Protein AF-A0A8B6FQB5-F1 (afdb_monomer_lite)

Structure (mmCIF, N/CA/C/O backbone):
data_AF-A0A8B6FQB5-F1
#
_entry.id   AF-A0A8B6FQB5-F1
#
loop_
_atom_site.group_PDB
_atom_site.id
_atom_site.type_symbol
_atom_site.label_atom_id
_atom_site.label_alt_id
_atom_site.label_comp_id
_atom_site.label_asym_id
_atom_site.label_entity_id
_atom_site.label_seq_id
_atom_site.pdbx_PDB_ins_code
_atom_site.Cartn_x
_atom_site.Cartn_y
_atom_site.Cartn_z
_atom_site.occupancy
_atom_site.B_iso_or_equiv
_atom_site.auth_seq_id
_atom_site.auth_comp_id
_atom_site.auth_asym_id
_atom_site.auth_atom_id
_atom_site.pdbx_PDB_model_num
ATOM 1 N N . MET A 1 1 ? -20.328 20.786 22.579 1.00 36.06 1 MET A N 1
ATOM 2 C CA . MET A 1 1 ? -20.823 20.372 21.251 1.00 36.06 1 MET A CA 1
ATOM 3 C C . MET A 1 1 ? -19.828 20.887 20.229 1.00 36.06 1 MET A C 1
ATOM 5 O O . MET A 1 1 ? -19.910 22.037 19.827 1.00 36.06 1 MET A O 1
ATOM 9 N N . THR A 1 2 ? -18.795 20.103 19.942 1.00 35.06 2 THR A N 1
ATOM 10 C CA . THR A 1 2 ? -17.797 20.425 18.918 1.00 35.06 2 THR A CA 1
ATOM 11 C C . THR A 1 2 ? -18.396 20.091 17.561 1.00 35.06 2 THR A C 1
ATOM 13 O O . THR A 1 2 ? -18.818 18.961 17.334 1.00 35.06 2 THR A O 1
ATOM 16 N N . THR A 1 3 ? -18.492 21.099 16.703 1.00 38.25 3 THR A N 1
ATOM 17 C CA . THR A 1 3 ? -18.942 21.011 15.314 1.00 38.25 3 THR A CA 1
ATOM 18 C C . THR A 1 3 ? -18.161 19.928 14.575 1.00 38.25 3 THR A C 1
ATOM 20 O O . THR A 1 3 ? -16.944 20.035 14.426 1.00 38.25 3 THR A O 1
ATOM 23 N N . SER A 1 4 ? -18.859 18.879 14.138 1.00 45.41 4 SER A N 1
ATOM 24 C CA . SER A 1 4 ? -18.351 17.916 13.171 1.00 45.41 4 SER A CA 1
ATOM 25 C C . SER A 1 4 ? -18.109 18.663 11.864 1.00 45.41 4 SER A C 1
ATOM 27 O O . SER A 1 4 ? -19.044 19.042 11.165 1.00 45.41 4 SER A O 1
ATOM 29 N N . HIS A 1 5 ? -16.847 18.935 11.542 1.00 52.06 5 HIS A N 1
ATOM 30 C CA . HIS A 1 5 ? -16.495 19.078 10.140 1.00 52.06 5 HIS A CA 1
ATOM 31 C C . HIS A 1 5 ? -16.742 17.702 9.531 1.00 52.06 5 HIS A C 1
ATOM 33 O O . HIS A 1 5 ? -16.068 16.746 9.913 1.00 52.06 5 HIS A O 1
ATOM 39 N N . ASP A 1 6 ? -17.759 17.586 8.681 1.00 55.22 6 ASP A N 1
ATOM 40 C CA . ASP A 1 6 ? -18.063 16.352 7.968 1.00 55.22 6 ASP A CA 1
ATOM 41 C C . ASP A 1 6 ? -16.890 16.050 7.028 1.00 55.22 6 ASP A C 1
ATOM 43 O O . ASP A 1 6 ? -16.820 16.528 5.895 1.00 55.22 6 ASP A O 1
ATOM 47 N N . ILE A 1 7 ? -15.903 15.311 7.536 1.00 62.53 7 ILE A N 1
ATOM 48 C CA . ILE A 1 7 ? -14.828 14.754 6.724 1.00 62.53 7 ILE A CA 1
ATOM 49 C C . ILE A 1 7 ? -15.507 13.720 5.833 1.00 62.53 7 ILE A C 1
ATOM 51 O O . ILE A 1 7 ? -15.920 12.663 6.308 1.00 62.53 7 ILE A O 1
ATOM 55 N N . LEU A 1 8 ? -15.673 14.047 4.552 1.00 75.69 8 LEU A N 1
ATOM 56 C CA . LEU A 1 8 ? -16.224 13.111 3.582 1.00 75.69 8 LEU A CA 1
ATOM 57 C C . LEU A 1 8 ? -15.236 11.948 3.400 1.00 75.69 8 LEU A C 1
ATOM 59 O O . LEU A 1 8 ? -14.088 12.197 3.022 1.00 75.69 8 LEU A O 1
ATOM 63 N N . PRO A 1 9 ? -15.654 10.693 3.648 1.00 86.69 9 PRO A N 1
ATOM 64 C CA . PRO A 1 9 ? -14.799 9.536 3.425 1.00 86.69 9 PRO A CA 1
ATOM 65 C C . PRO A 1 9 ? -14.414 9.398 1.949 1.00 86.69 9 PRO A C 1
ATOM 67 O O . PRO A 1 9 ? -15.205 9.718 1.051 1.00 86.69 9 PRO A O 1
ATOM 70 N N . PHE A 1 10 ? -13.227 8.852 1.689 1.00 88.62 10 PHE A N 1
ATOM 71 C CA . PHE A 1 10 ? -12.796 8.493 0.342 1.00 88.62 10 PHE A CA 1
ATOM 72 C C . PHE A 1 10 ? -13.749 7.457 -0.265 1.00 88.62 10 PHE A C 1
ATOM 74 O O . PHE A 1 10 ? -14.138 6.486 0.392 1.00 88.62 10 PHE A O 1
ATOM 81 N N . GLN A 1 11 ? -14.136 7.665 -1.524 1.00 89.12 11 GLN A N 1
ATOM 82 C CA . GLN A 1 11 ? -15.009 6.740 -2.242 1.00 89.12 11 GLN A CA 1
ATOM 83 C C . GLN A 1 11 ? -14.201 5.541 -2.738 1.00 89.12 11 GLN A C 1
ATOM 85 O O . GLN A 1 11 ? -13.343 5.691 -3.596 1.00 89.12 11 GLN A O 1
ATOM 90 N N . SER A 1 12 ? -14.474 4.358 -2.199 1.00 88.38 12 SER A N 1
ATOM 91 C CA . SER A 1 12 ? -13.770 3.119 -2.537 1.00 88.38 12 SER A CA 1
ATOM 92 C C . SER A 1 12 ? -14.396 2.440 -3.766 1.00 88.38 12 SER A C 1
ATOM 94 O O . SER A 1 12 ? -15.626 2.428 -3.868 1.00 88.38 12 SER A O 1
ATOM 96 N N . PRO A 1 13 ? -13.589 1.837 -4.661 1.00 89.00 13 PRO A N 1
ATOM 97 C CA . PRO A 1 13 ? -12.129 1.912 -4.683 1.00 89.00 13 PRO A CA 1
ATOM 98 C C . PRO A 1 13 ? -11.639 3.283 -5.176 1.00 89.00 13 PRO A C 1
ATOM 100 O O . PRO A 1 13 ? -12.149 3.813 -6.162 1.00 89.00 13 PRO A O 1
ATOM 103 N N . CYS A 1 14 ? -10.607 3.832 -4.536 1.00 86.94 14 CYS A N 1
ATOM 104 C CA . CYS A 1 14 ? -9.945 5.062 -4.976 1.00 86.94 14 CYS A CA 1
ATOM 105 C C . CYS A 1 14 ? -8.443 4.872 -5.134 1.00 86.94 14 CYS A C 1
ATOM 107 O O . CYS A 1 14 ? -7.812 4.107 -4.409 1.00 86.94 14 CYS A O 1
ATOM 109 N N . THR A 1 15 ? -7.856 5.672 -6.013 1.00 85.25 15 THR A N 1
ATOM 110 C CA . THR A 1 15 ? -6.408 5.727 -6.184 1.00 85.25 15 THR A CA 1
ATOM 111 C C . THR A 1 15 ? -5.919 7.128 -5.875 1.00 85.25 15 THR A C 1
ATOM 113 O O . THR A 1 15 ? -6.481 8.099 -6.383 1.00 85.25 15 THR A O 1
ATOM 116 N N . PHE A 1 16 ? -4.869 7.252 -5.067 1.00 82.19 16 PHE A N 1
ATOM 117 C CA . PHE A 1 16 ? -4.247 8.547 -4.820 1.00 82.19 16 PHE A CA 1
ATOM 118 C C . PHE A 1 16 ? -2.750 8.468 -4.568 1.00 82.19 16 PHE A C 1
ATOM 120 O O . PHE A 1 16 ? -2.206 7.444 -4.157 1.00 82.19 16 PHE A O 1
ATOM 127 N N . MET A 1 17 ? -2.081 9.584 -4.848 1.00 85.69 17 MET A N 1
ATOM 128 C CA . MET A 1 17 ? -0.631 9.705 -4.769 1.00 85.69 17 MET A CA 1
ATOM 129 C C . MET A 1 17 ? -0.226 10.729 -3.714 1.00 85.69 17 MET A C 1
ATOM 131 O O . MET A 1 17 ? -0.768 11.836 -3.652 1.00 85.69 17 MET A O 1
ATOM 135 N N . ILE A 1 18 ? 0.766 10.354 -2.913 1.00 88.19 18 ILE A N 1
ATOM 136 C CA . ILE A 1 18 ? 1.399 11.199 -1.911 1.00 88.19 18 ILE A CA 1
ATOM 137 C C . ILE A 1 18 ? 2.862 11.369 -2.306 1.00 88.19 18 ILE A C 1
ATOM 139 O O . ILE A 1 18 ? 3.638 10.413 -2.303 1.00 88.19 18 ILE A O 1
ATOM 143 N N . SER A 1 19 ? 3.246 12.600 -2.631 1.00 86.06 19 SER A N 1
ATOM 144 C CA . SER A 1 19 ? 4.611 12.924 -3.044 1.00 86.06 19 SER A CA 1
ATOM 145 C C . SER A 1 19 ? 5.247 13.967 -2.146 1.00 86.06 19 SER A C 1
ATOM 147 O O . SER A 1 19 ? 4.572 14.863 -1.660 1.00 86.06 19 SER A O 1
ATOM 149 N N . GLY A 1 20 ? 6.561 13.920 -1.976 1.00 84.75 20 GLY A N 1
ATOM 150 C CA . GLY A 1 20 ? 7.303 14.903 -1.188 1.00 84.75 20 GLY A CA 1
ATOM 151 C C . GLY A 1 20 ? 8.699 14.406 -0.870 1.00 84.75 20 GLY A C 1
ATOM 152 O O . GLY A 1 20 ? 8.905 13.204 -0.894 1.00 84.75 20 GLY A O 1
ATOM 153 N N . ALA A 1 21 ? 9.640 15.281 -0.529 1.00 83.50 21 ALA A N 1
ATOM 154 C CA . ALA A 1 21 ? 11.037 14.894 -0.305 1.00 83.50 21 ALA A CA 1
ATOM 155 C C . ALA A 1 21 ? 11.223 13.812 0.782 1.00 83.50 21 ALA A C 1
ATOM 157 O O . ALA A 1 21 ? 10.357 13.599 1.639 1.00 83.50 21 ALA A O 1
ATOM 158 N N . THR A 1 22 ? 12.376 13.140 0.787 1.00 81.06 22 THR A N 1
ATOM 159 C CA . THR A 1 22 ? 12.733 12.181 1.844 1.00 81.06 22 THR A CA 1
ATOM 160 C C . THR A 1 22 ? 12.582 12.840 3.217 1.00 81.06 22 THR A C 1
ATOM 162 O O . THR A 1 22 ? 12.912 14.009 3.380 1.00 81.06 22 THR A O 1
ATOM 165 N N . GLN A 1 23 ? 12.038 12.106 4.196 1.00 81.75 23 GLN A N 1
ATOM 166 C CA . GLN A 1 23 ? 11.733 12.603 5.552 1.00 81.75 23 GLN A CA 1
ATOM 167 C C . GLN A 1 23 ? 10.644 13.698 5.651 1.00 81.75 23 GLN A C 1
ATOM 169 O O . GLN A 1 23 ? 10.412 14.220 6.737 1.00 81.75 23 GLN A O 1
ATOM 174 N N . SER A 1 24 ? 9.872 13.985 4.593 1.00 84.69 24 SER A N 1
ATOM 175 C CA . SER A 1 24 ? 8.758 14.956 4.661 1.00 84.69 24 SER A CA 1
ATOM 176 C C . SER A 1 24 ? 7.516 14.488 5.443 1.00 84.69 24 SER A C 1
ATOM 178 O O . SER A 1 24 ? 6.538 15.222 5.547 1.00 84.69 24 SER A O 1
ATOM 180 N N . GLY A 1 25 ? 7.528 13.271 5.999 1.00 87.38 25 GLY A N 1
ATOM 181 C CA . GLY A 1 25 ? 6.440 12.744 6.836 1.00 87.38 25 GLY A CA 1
ATOM 182 C C . GLY A 1 25 ? 5.359 11.937 6.106 1.00 87.38 25 GLY A C 1
ATOM 183 O O . GLY A 1 25 ? 4.357 11.590 6.726 1.00 87.38 25 GLY A O 1
ATOM 184 N N . LYS A 1 26 ? 5.563 11.588 4.828 1.00 91.06 26 LYS A N 1
ATOM 185 C CA . LYS A 1 26 ? 4.607 10.806 4.012 1.00 91.06 26 LYS A CA 1
ATOM 186 C C . LYS A 1 26 ? 4.219 9.472 4.648 1.00 91.06 26 LYS A C 1
ATOM 188 O O . LYS A 1 26 ? 3.038 9.224 4.864 1.00 91.06 26 LYS A O 1
ATOM 193 N N . THR A 1 27 ? 5.206 8.648 5.003 1.00 91.25 27 THR A N 1
ATOM 194 C CA . THR A 1 27 ? 4.984 7.345 5.647 1.00 91.25 27 THR A CA 1
ATOM 195 C C . THR A 1 27 ? 4.194 7.521 6.943 1.00 91.25 27 THR A C 1
ATOM 197 O O . THR A 1 27 ? 3.190 6.850 7.154 1.00 91.25 27 THR A O 1
ATOM 200 N N . THR A 1 28 ? 4.553 8.510 7.766 1.00 91.88 28 THR A N 1
ATOM 201 C CA . THR A 1 28 ? 3.820 8.838 8.997 1.00 91.88 28 THR A CA 1
ATOM 202 C C . THR A 1 28 ? 2.371 9.248 8.733 1.00 91.88 28 THR A C 1
ATOM 204 O O . THR A 1 28 ? 1.481 8.865 9.493 1.00 91.88 28 THR A O 1
ATOM 207 N N . PHE A 1 29 ? 2.111 10.024 7.679 1.00 93.12 29 PHE A N 1
ATOM 208 C CA . PHE A 1 29 ? 0.752 10.386 7.281 1.00 93.12 29 PHE A CA 1
ATOM 209 C C . PHE A 1 29 ? -0.053 9.156 6.853 1.00 93.12 29 PHE A C 1
ATOM 211 O O . PHE A 1 29 ? -1.148 8.947 7.373 1.00 93.12 29 PHE A O 1
ATOM 218 N N . VAL A 1 30 ? 0.504 8.306 5.985 1.00 94.44 30 VAL A N 1
ATOM 219 C CA . VAL A 1 30 ? -0.176 7.084 5.535 1.00 94.44 30 VAL A CA 1
ATOM 220 C C . VAL A 1 30 ? -0.462 6.157 6.710 1.00 94.44 30 VAL A C 1
ATOM 222 O O . VAL A 1 30 ? -1.586 5.692 6.842 1.00 94.44 30 VAL A O 1
ATOM 225 N N . MET A 1 31 ? 0.476 5.967 7.638 1.00 94.69 31 MET A N 1
ATOM 226 C CA . MET A 1 31 ? 0.228 5.154 8.834 1.00 94.69 31 MET A CA 1
ATOM 227 C C . MET A 1 31 ? -0.921 5.695 9.691 1.00 94.69 31 MET A C 1
ATOM 229 O O . MET A 1 31 ? -1.741 4.923 10.185 1.00 94.69 31 MET A O 1
ATOM 233 N N . LYS A 1 32 ? -1.028 7.020 9.854 1.00 93.69 32 LYS A N 1
ATOM 234 C CA . LYS A 1 32 ? -2.161 7.641 10.563 1.00 93.69 32 LYS A CA 1
ATOM 235 C C . LYS A 1 32 ? -3.483 7.419 9.828 1.00 93.69 32 LYS A C 1
ATOM 237 O O . LYS A 1 32 ? -4.470 7.079 10.475 1.00 93.69 32 LYS A O 1
ATOM 242 N N . LEU A 1 33 ? -3.485 7.566 8.503 1.00 94.31 33 LEU A N 1
ATOM 243 C CA . LEU A 1 33 ? -4.650 7.302 7.659 1.00 94.31 33 LEU A CA 1
ATOM 244 C C . LEU A 1 33 ? -5.102 5.843 7.792 1.00 94.31 33 LEU A C 1
ATOM 246 O O . LEU A 1 33 ? -6.279 5.590 8.032 1.00 94.31 33 LEU A O 1
ATOM 250 N N . LEU A 1 34 ? -4.170 4.890 7.704 1.00 95.81 34 LEU A N 1
ATOM 251 C CA . LEU A 1 34 ? -4.461 3.458 7.779 1.00 95.81 34 LEU A CA 1
ATOM 252 C C . LEU A 1 34 ? -4.970 3.027 9.162 1.00 95.81 34 LEU A C 1
ATOM 254 O O . LEU A 1 34 ? -5.894 2.223 9.245 1.00 95.81 34 LEU A O 1
ATOM 258 N N . ARG A 1 35 ? -4.457 3.615 10.253 1.00 95.25 35 ARG A N 1
ATOM 259 C CA . ARG A 1 35 ? -5.005 3.409 11.613 1.00 95.25 35 ARG A CA 1
ATOM 260 C C . ARG A 1 35 ? -6.477 3.802 11.731 1.00 95.25 35 ARG A C 1
ATOM 262 O O . ARG A 1 35 ? -7.183 3.276 12.584 1.00 95.25 35 ARG A O 1
ATOM 269 N N . GLN A 1 36 ? -6.935 4.730 10.896 1.00 94.19 36 GLN A N 1
ATOM 270 C CA . GLN A 1 36 ? -8.315 5.213 10.866 1.00 94.19 36 GLN A CA 1
ATOM 271 C C . GLN A 1 36 ? -9.066 4.747 9.611 1.00 94.19 36 GLN A C 1
ATOM 273 O O . GLN A 1 36 ? -10.117 5.295 9.284 1.00 94.19 36 GLN A O 1
ATOM 278 N N . ALA A 1 37 ? -8.571 3.722 8.907 1.00 93.69 37 ALA A N 1
ATOM 279 C CA . ALA A 1 37 ? -9.120 3.311 7.616 1.00 93.69 37 ALA A CA 1
ATOM 280 C C . ALA A 1 37 ? -10.622 2.967 7.662 1.00 93.69 37 ALA A C 1
ATOM 282 O O . ALA A 1 37 ? -11.329 3.182 6.683 1.00 93.69 37 ALA A O 1
ATOM 283 N N . SER A 1 38 ? -11.140 2.500 8.801 1.00 92.81 38 SER A N 1
ATOM 284 C CA . SER A 1 38 ? -12.566 2.189 8.963 1.00 92.81 38 SER A CA 1
ATOM 285 C C . SER A 1 38 ? -13.499 3.398 8.849 1.00 92.81 38 SER A C 1
ATOM 287 O O . SER A 1 38 ? -14.679 3.212 8.570 1.00 92.81 38 SER A O 1
ATOM 289 N N . VAL A 1 39 ? -12.994 4.615 9.066 1.00 92.50 39 VAL A N 1
ATOM 290 C CA . VAL A 1 39 ? -13.767 5.865 8.948 1.00 92.50 39 VAL A CA 1
ATOM 291 C C . VAL A 1 39 ? -13.277 6.759 7.811 1.00 92.50 39 VAL A C 1
ATOM 293 O O . VAL A 1 39 ? -14.014 7.625 7.352 1.00 92.50 39 VAL A O 1
ATOM 296 N N . MET A 1 40 ? -12.044 6.549 7.340 1.00 92.38 40 MET A N 1
ATOM 297 C CA . MET A 1 40 ? -11.467 7.315 6.232 1.00 92.38 40 MET A CA 1
ATOM 298 C C . MET A 1 40 ? -12.008 6.890 4.865 1.00 92.38 40 MET A C 1
ATOM 300 O O . MET A 1 40 ? -11.963 7.685 3.930 1.00 92.38 40 MET A O 1
ATOM 304 N N . PHE A 1 41 ? -12.525 5.668 4.735 1.00 92.00 41 PHE A N 1
ATOM 305 C CA . PHE A 1 41 ? -13.104 5.142 3.500 1.00 92.00 41 PHE A CA 1
ATOM 306 C C . PHE A 1 41 ? -14.608 4.906 3.670 1.00 92.00 41 PHE A C 1
ATOM 308 O O . PHE A 1 41 ? -15.055 4.453 4.720 1.00 92.00 41 PHE A O 1
ATOM 315 N N . ASN A 1 42 ? -15.394 5.183 2.625 1.00 92.25 42 ASN A N 1
ATOM 316 C CA . ASN A 1 42 ? -16.845 4.944 2.616 1.00 92.25 42 ASN A CA 1
ATOM 317 C C . ASN A 1 42 ? -17.198 3.456 2.835 1.00 92.25 42 ASN A C 1
ATOM 319 O O . ASN A 1 42 ? -18.234 3.139 3.410 1.00 92.25 42 ASN A O 1
ATOM 323 N N . THR A 1 43 ? -16.315 2.559 2.392 1.00 92.88 43 THR A N 1
ATOM 324 C CA . THR A 1 43 ? -16.341 1.119 2.623 1.00 92.88 43 THR A CA 1
ATOM 325 C C . THR A 1 43 ? -15.084 0.776 3.416 1.00 92.88 43 THR A C 1
ATOM 327 O O . THR A 1 43 ? -13.985 0.923 2.883 1.00 92.88 43 THR A O 1
ATOM 330 N N . PRO A 1 44 ? -15.185 0.336 4.678 1.00 94.75 44 PRO A N 1
ATOM 331 C CA . PRO A 1 44 ? -14.017 -0.060 5.459 1.00 94.75 44 PRO A CA 1
ATOM 332 C C . PRO A 1 44 ? -13.238 -1.190 4.768 1.00 94.75 44 PRO A C 1
ATOM 334 O O . PRO A 1 44 ? -13.861 -2.164 4.332 1.00 94.75 44 PRO A O 1
ATOM 337 N N . PRO A 1 45 ? -11.900 -1.105 4.656 1.00 95.50 45 PRO A N 1
ATOM 338 C CA . PRO A 1 45 ? -11.131 -2.197 4.083 1.00 95.50 45 PRO A CA 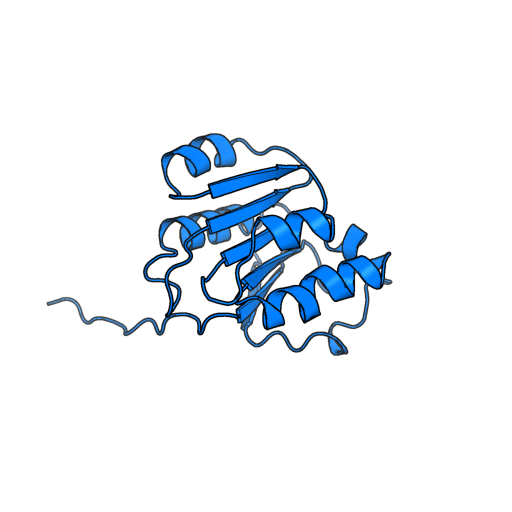1
ATOM 339 C C . PRO A 1 45 ? -11.116 -3.412 5.011 1.00 95.50 45 PRO A C 1
ATOM 341 O O . PRO A 1 45 ? -10.948 -3.288 6.226 1.00 95.50 45 PRO A O 1
ATOM 344 N N . VAL A 1 46 ? -11.256 -4.601 4.428 1.00 96.12 46 VAL A N 1
ATOM 345 C CA . VAL A 1 46 ? -11.116 -5.876 5.151 1.00 96.12 46 VAL A CA 1
ATOM 346 C C . VAL A 1 46 ? -9.661 -6.329 5.236 1.00 96.12 46 VAL A C 1
ATOM 348 O O . VAL A 1 46 ? -9.325 -7.135 6.096 1.00 96.12 46 VAL A O 1
ATOM 351 N N . GLN A 1 47 ? -8.813 -5.808 4.349 1.00 95.69 47 GLN A N 1
ATOM 352 C CA . GLN A 1 47 ? -7.386 -6.084 4.270 1.00 95.69 47 GLN A CA 1
ATOM 353 C C . GLN A 1 47 ? -6.655 -4.801 3.873 1.00 95.69 47 GLN A C 1
ATOM 355 O O . GLN A 1 47 ? -7.098 -4.060 2.992 1.00 95.69 47 GLN A O 1
ATOM 360 N N . ILE A 1 48 ? -5.518 -4.559 4.511 1.00 97.31 48 ILE A N 1
ATOM 361 C CA . ILE A 1 48 ? -4.559 -3.529 4.136 1.00 97.31 48 ILE A CA 1
ATOM 362 C C . ILE A 1 48 ? -3.247 -4.242 3.827 1.00 97.31 48 ILE A C 1
ATOM 364 O O . ILE A 1 48 ? -2.721 -4.940 4.686 1.00 97.31 48 ILE A O 1
ATOM 368 N N . VAL A 1 49 ? -2.719 -4.066 2.622 1.00 96.56 49 VAL A N 1
ATOM 369 C CA . VAL A 1 49 ? -1.403 -4.570 2.229 1.00 96.56 49 VAL A CA 1
ATOM 370 C C . VAL A 1 49 ? -0.4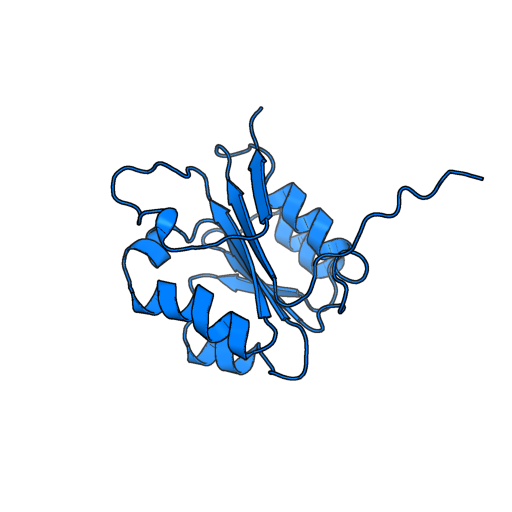70 -3.390 2.035 1.00 96.56 49 VAL A C 1
ATOM 372 O O . VAL A 1 49 ? -0.783 -2.458 1.296 1.00 96.56 49 VAL A O 1
ATOM 375 N N . TYR A 1 50 ? 0.670 -3.419 2.712 1.00 96.62 50 TYR A N 1
ATOM 376 C CA . TYR A 1 50 ? 1.679 -2.377 2.655 1.00 96.62 50 TYR A CA 1
ATOM 377 C C . TYR A 1 50 ? 2.959 -2.938 2.050 1.00 96.62 50 TYR A C 1
ATOM 379 O O . TYR A 1 50 ? 3.708 -3.655 2.715 1.00 96.62 50 TYR A O 1
ATOM 387 N N . CYS A 1 51 ? 3.205 -2.599 0.787 1.00 94.50 51 CYS A N 1
ATOM 388 C CA . CYS A 1 51 ? 4.408 -2.983 0.072 1.00 94.50 51 CYS A CA 1
ATOM 389 C C . CYS A 1 51 ? 5.514 -1.944 0.297 1.00 94.50 51 CYS A C 1
ATOM 391 O O . CYS A 1 51 ? 5.316 -0.758 0.019 1.00 94.50 51 CYS A O 1
ATOM 393 N N . TYR A 1 52 ? 6.675 -2.387 0.779 1.00 93.19 52 TYR A N 1
ATOM 394 C CA . TYR A 1 52 ? 7.836 -1.540 1.070 1.00 93.19 52 TYR A CA 1
ATOM 395 C C . TYR A 1 52 ? 9.123 -2.130 0.479 1.00 93.19 52 TYR A C 1
ATOM 397 O O . TYR A 1 52 ? 9.203 -3.326 0.220 1.00 93.19 52 TYR A O 1
ATOM 405 N N . THR A 1 53 ? 10.132 -1.296 0.232 1.00 89.81 53 THR A N 1
ATOM 406 C CA . THR A 1 53 ? 11.466 -1.739 -0.223 1.00 89.81 53 THR A CA 1
ATOM 407 C C . THR A 1 53 ? 12.464 -1.877 0.921 1.00 89.81 53 THR A C 1
ATOM 409 O O . THR A 1 53 ? 13.347 -2.719 0.852 1.00 89.81 53 THR A O 1
ATOM 412 N N . GLU A 1 54 ? 12.313 -1.072 1.973 1.00 89.50 54 GLU A N 1
ATOM 413 C CA . GLU A 1 54 ? 13.186 -1.057 3.147 1.00 89.50 54 GLU A CA 1
ATOM 414 C C . GLU A 1 54 ? 12.348 -1.068 4.429 1.00 89.50 54 GLU A C 1
ATOM 416 O O . GLU A 1 54 ? 11.376 -0.310 4.558 1.00 89.50 54 GLU A O 1
ATOM 421 N N . PHE A 1 55 ? 12.716 -1.924 5.385 1.00 91.56 55 PHE A N 1
ATOM 422 C CA . PHE A 1 55 ? 12.013 -2.018 6.663 1.00 91.56 55 PHE A CA 1
ATOM 423 C C . PHE A 1 55 ? 12.208 -0.741 7.494 1.00 91.56 55 PHE A C 1
ATOM 425 O O . PHE A 1 55 ? 13.318 -0.227 7.633 1.00 91.56 55 PHE A O 1
ATOM 432 N N . GLN A 1 56 ? 11.128 -0.236 8.095 1.00 89.62 56 GLN A N 1
ATOM 433 C CA . GLN A 1 56 ? 11.129 0.973 8.916 1.00 89.62 56 GLN A CA 1
ATOM 434 C C . GLN A 1 56 ? 10.595 0.654 10.321 1.00 89.62 56 GLN A C 1
ATOM 436 O O . GLN A 1 56 ? 9.547 0.025 10.425 1.00 89.62 56 GLN A O 1
ATOM 441 N N . PRO A 1 57 ? 11.197 1.170 11.412 1.00 93.00 57 PRO A N 1
ATOM 442 C CA . PRO A 1 57 ? 10.731 0.902 12.784 1.00 93.00 57 PRO A CA 1
ATOM 443 C C . PRO A 1 57 ? 9.263 1.272 13.070 1.00 93.00 57 PRO A C 1
ATOM 445 O O . PRO A 1 57 ? 8.670 0.814 14.041 1.00 93.00 57 PRO A O 1
ATOM 448 N N . ILE A 1 58 ? 8.644 2.120 12.239 1.00 92.50 58 ILE A N 1
ATOM 449 C CA . ILE A 1 58 ? 7.213 2.445 12.350 1.00 92.50 58 ILE A CA 1
ATOM 450 C C . ILE A 1 58 ? 6.311 1.228 12.081 1.00 92.50 58 ILE A C 1
ATOM 452 O O . ILE A 1 58 ? 5.165 1.211 12.533 1.00 92.50 58 ILE A O 1
ATOM 456 N N . PHE A 1 59 ? 6.823 0.219 11.372 1.00 94.38 59 PHE A N 1
ATOM 457 C CA . PHE A 1 59 ? 6.108 -1.004 11.030 1.00 94.38 59 PHE A CA 1
ATOM 458 C C . PHE A 1 59 ? 5.808 -1.869 12.257 1.00 94.38 59 PHE A C 1
ATOM 460 O O . PHE A 1 59 ? 4.676 -2.325 12.384 1.00 94.38 59 PHE A O 1
ATOM 467 N N . ASP A 1 60 ? 6.724 -1.948 13.226 1.00 94.75 60 ASP A N 1
ATOM 468 C CA . ASP A 1 60 ? 6.493 -2.672 14.487 1.00 94.75 60 ASP A CA 1
ATOM 469 C C . ASP A 1 60 ? 5.252 -2.141 15.225 1.00 94.75 60 ASP A C 1
ATOM 471 O O . ASP A 1 60 ? 4.430 -2.885 15.764 1.00 94.75 60 ASP A O 1
ATOM 475 N N . GLN A 1 61 ? 5.082 -0.814 15.231 1.00 93.62 61 GLN A N 1
ATOM 476 C CA . GLN A 1 61 ? 3.900 -0.179 15.811 1.00 93.62 61 GLN A CA 1
ATOM 477 C C . GLN A 1 61 ? 2.669 -0.358 14.914 1.00 93.62 61 GLN A C 1
ATOM 479 O O . GLN A 1 61 ? 1.542 -0.438 15.409 1.00 93.62 61 GLN A O 1
ATOM 484 N N . ALA A 1 62 ? 2.852 -0.351 13.595 1.00 94.25 62 ALA A N 1
ATOM 485 C CA . ALA A 1 62 ? 1.774 -0.496 12.628 1.00 94.25 62 ALA A CA 1
ATOM 486 C C . ALA A 1 62 ? 1.078 -1.856 12.773 1.00 94.25 62 ALA A C 1
ATOM 488 O O . ALA A 1 62 ? -0.142 -1.873 12.896 1.00 94.25 62 ALA A O 1
ATOM 489 N N . GLU A 1 63 ? 1.827 -2.956 12.884 1.00 94.69 63 GLU A N 1
ATOM 490 C CA . GLU A 1 63 ? 1.269 -4.306 13.072 1.00 94.69 63 GLU A CA 1
ATOM 491 C C . GLU A 1 63 ? 0.403 -4.425 14.333 1.00 94.69 63 GLU A C 1
ATOM 493 O O . GLU A 1 63 ? -0.593 -5.144 14.352 1.00 94.69 63 GLU A O 1
ATOM 498 N N . GLN A 1 64 ? 0.736 -3.672 15.384 1.00 94.69 64 GLN A N 1
ATOM 499 C CA . GLN A 1 64 ? -0.019 -3.673 16.640 1.00 94.69 64 GLN A CA 1
ATOM 500 C C . GLN A 1 64 ? -1.256 -2.765 16.612 1.00 94.69 64 GLN A C 1
ATOM 502 O O . GLN A 1 64 ? -2.162 -2.930 17.427 1.00 94.69 64 GLN A O 1
ATOM 507 N N . THR A 1 65 ? -1.279 -1.757 15.734 1.00 94.50 65 THR A N 1
ATOM 508 C CA . THR A 1 65 ? -2.276 -0.669 15.776 1.00 94.50 65 THR A CA 1
ATOM 509 C C . THR A 1 65 ? -3.194 -0.613 14.564 1.00 94.50 65 THR A C 1
ATOM 511 O O . THR A 1 65 ? -4.244 0.024 14.640 1.00 94.50 65 THR A O 1
ATOM 514 N N . ILE A 1 66 ? -2.822 -1.251 13.456 1.00 96.50 66 ILE A N 1
ATOM 515 C CA . ILE A 1 66 ? -3.591 -1.278 12.214 1.00 96.50 66 ILE A CA 1
ATOM 516 C C . ILE A 1 66 ? -4.190 -2.680 12.062 1.00 96.50 66 ILE A C 1
ATOM 518 O O . ILE A 1 66 ? -3.451 -3.642 11.854 1.00 96.50 66 ILE A O 1
ATOM 522 N N . PRO A 1 67 ? -5.522 -2.828 12.161 1.00 92.50 67 PRO A N 1
ATOM 523 C CA . PRO A 1 67 ? -6.157 -4.125 11.984 1.00 92.50 67 PRO A CA 1
ATOM 524 C C . PRO A 1 67 ? -6.011 -4.606 10.536 1.00 92.50 67 PRO A C 1
ATOM 526 O O . PRO A 1 67 ? -6.110 -3.815 9.599 1.00 92.50 67 PRO A O 1
ATOM 529 N N . ASN A 1 68 ? -5.837 -5.919 10.362 1.00 93.94 68 ASN A N 1
ATOM 530 C CA . ASN A 1 68 ? -5.732 -6.574 9.053 1.00 93.94 68 ASN A CA 1
ATOM 531 C C . ASN A 1 68 ? -4.609 -5.999 8.166 1.00 93.94 68 ASN A C 1
ATOM 533 O O . ASN A 1 68 ? -4.772 -5.896 6.947 1.00 93.94 68 ASN A O 1
ATOM 537 N N . LEU A 1 69 ? -3.486 -5.600 8.770 1.00 97.50 69 LEU A N 1
ATOM 538 C CA . LEU A 1 69 ? -2.288 -5.172 8.054 1.00 97.50 69 LEU A CA 1
ATOM 539 C C . LEU A 1 69 ? -1.444 -6.382 7.634 1.00 97.50 69 LEU A C 1
ATOM 541 O O . LEU A 1 69 ? -1.101 -7.219 8.464 1.00 97.50 69 LEU A O 1
ATOM 545 N N . LEU A 1 70 ? -1.077 -6.429 6.357 1.00 97.25 70 LEU A N 1
ATOM 546 C CA . LEU A 1 70 ? -0.049 -7.298 5.798 1.00 97.25 70 LEU A CA 1
ATOM 547 C C . LEU A 1 70 ? 1.120 -6.426 5.341 1.00 97.25 70 LEU A C 1
ATOM 549 O O . LEU A 1 70 ? 0.959 -5.589 4.453 1.00 97.25 70 LEU A O 1
ATOM 553 N N . LEU A 1 71 ? 2.289 -6.629 5.935 1.00 97.06 71 LEU A N 1
ATOM 554 C CA . LEU A 1 71 ? 3.537 -6.031 5.474 1.00 97.06 71 LEU A CA 1
ATOM 555 C C . LEU A 1 71 ? 4.168 -6.945 4.420 1.00 97.06 71 LEU A C 1
ATOM 557 O O . LEU A 1 71 ? 4.306 -8.146 4.646 1.00 97.06 71 LEU A O 1
ATOM 561 N N . TYR A 1 72 ? 4.533 -6.383 3.271 1.00 95.25 72 TYR A N 1
ATOM 562 C CA . TYR A 1 72 ? 5.116 -7.130 2.159 1.00 95.25 72 TYR A CA 1
ATOM 563 C C . TYR A 1 72 ? 6.363 -6.421 1.632 1.00 95.25 72 TYR A C 1
ATOM 565 O O . TYR A 1 72 ? 6.314 -5.254 1.252 1.00 95.25 72 TYR A O 1
ATOM 573 N N . GLU A 1 73 ? 7.492 -7.119 1.601 1.00 93.94 73 GLU A N 1
ATOM 574 C CA . GLU A 1 73 ? 8.735 -6.563 1.074 1.00 93.94 73 GLU A CA 1
ATOM 575 C C . GLU A 1 73 ? 8.823 -6.798 -0.439 1.00 93.94 73 GLU A C 1
ATOM 577 O O . GLU A 1 73 ? 8.829 -7.934 -0.912 1.00 93.94 73 GLU A O 1
ATOM 582 N N . GLY A 1 74 ? 8.907 -5.714 -1.208 1.00 89.62 74 GLY A N 1
ATOM 583 C CA . GLY A 1 74 ? 9.027 -5.742 -2.662 1.00 89.62 74 GLY A CA 1
ATOM 584 C C . GLY A 1 74 ? 7.724 -5.483 -3.421 1.00 89.62 74 GLY A C 1
ATOM 585 O O . GLY A 1 74 ? 6.655 -5.251 -2.859 1.00 89.62 74 GLY A O 1
ATOM 586 N N . PHE A 1 75 ? 7.836 -5.462 -4.750 1.00 87.38 75 PHE A N 1
ATOM 587 C CA . PHE A 1 75 ? 6.703 -5.181 -5.629 1.00 87.38 75 PHE A CA 1
ATOM 588 C C . PHE A 1 75 ? 5.811 -6.424 -5.774 1.00 87.38 75 PHE A C 1
ATOM 590 O O . PHE A 1 75 ? 6.346 -7.513 -6.005 1.00 87.38 75 PHE A O 1
ATOM 597 N N . PRO A 1 76 ? 4.478 -6.299 -5.668 1.00 88.88 76 PRO A N 1
ATOM 598 C CA . PRO A 1 76 ? 3.598 -7.455 -5.730 1.00 88.88 76 PRO A CA 1
ATOM 599 C C . PRO A 1 76 ? 3.496 -8.022 -7.145 1.00 88.88 76 PRO A C 1
ATOM 601 O O . PRO A 1 76 ? 3.416 -7.295 -8.138 1.00 88.88 76 PRO A O 1
ATOM 604 N N . THR A 1 77 ? 3.456 -9.345 -7.240 1.00 87.38 77 THR A N 1
ATOM 605 C CA . THR A 1 77 ? 3.142 -10.040 -8.484 1.00 87.38 77 THR A CA 1
ATOM 606 C C . THR A 1 77 ? 1.639 -10.013 -8.750 1.00 87.38 77 THR A C 1
ATOM 608 O O . THR A 1 77 ? 0.813 -9.702 -7.889 1.00 87.38 77 THR A O 1
ATOM 611 N N . ARG A 1 78 ? 1.246 -10.406 -9.964 1.00 85.00 78 ARG A N 1
ATOM 612 C CA . ARG A 1 78 ? -0.169 -10.585 -10.299 1.00 85.00 78 ARG A CA 1
ATOM 613 C C . ARG A 1 78 ? -0.872 -11.567 -9.363 1.00 85.00 78 ARG A C 1
ATOM 615 O O . ARG A 1 78 ? -2.017 -11.324 -8.992 1.00 85.00 78 ARG A O 1
ATOM 622 N N . SER A 1 79 ? -0.215 -12.675 -9.034 1.00 88.44 79 SER A N 1
ATOM 623 C CA . SER A 1 79 ? -0.780 -13.712 -8.170 1.00 88.44 79 SER A CA 1
ATOM 624 C C . SER A 1 79 ? -1.024 -13.180 -6.765 1.00 88.44 79 SER A C 1
ATOM 626 O O . SER A 1 79 ? -2.107 -13.394 -6.230 1.00 88.44 79 SER A O 1
ATOM 628 N N . ASP A 1 80 ? -0.081 -12.399 -6.241 1.00 91.31 80 ASP A N 1
ATOM 629 C CA . ASP A 1 80 ? -0.191 -11.771 -4.925 1.00 91.31 80 ASP A CA 1
ATOM 630 C C . ASP A 1 80 ? -1.407 -10.841 -4.857 1.00 91.31 80 ASP A C 1
ATOM 632 O O . ASP A 1 80 ? -2.271 -10.984 -3.994 1.00 91.31 80 ASP A O 1
ATOM 636 N N . ILE A 1 81 ? -1.557 -9.943 -5.841 1.00 88.25 81 ILE A N 1
ATOM 637 C CA . ILE A 1 81 ? -2.729 -9.058 -5.896 1.00 88.25 81 ILE A CA 1
ATOM 638 C C . ILE A 1 81 ? -4.009 -9.887 -6.000 1.00 88.25 81 ILE A C 1
ATOM 640 O O . ILE A 1 81 ? -5.007 -9.553 -5.364 1.00 88.25 81 ILE A O 1
ATOM 644 N N . ILE A 1 82 ? -4.004 -10.974 -6.779 1.00 88.38 82 ILE A N 1
ATOM 645 C CA . ILE A 1 82 ? -5.176 -11.841 -6.918 1.00 88.38 82 ILE A CA 1
ATOM 646 C C . ILE A 1 82 ? -5.570 -12.492 -5.590 1.00 88.38 82 ILE A C 1
ATOM 648 O O . ILE A 1 82 ? -6.767 -12.643 -5.343 1.00 88.38 82 ILE A O 1
ATOM 652 N N . GLU A 1 83 ? -4.593 -12.874 -4.776 1.00 92.19 83 GLU A N 1
ATOM 653 C CA . GLU A 1 83 ? -4.786 -13.487 -3.464 1.00 92.19 83 GLU A CA 1
ATOM 654 C C . GLU A 1 83 ? -5.318 -12.482 -2.435 1.00 92.19 83 GLU A C 1
ATOM 656 O O . GLU A 1 83 ? -6.251 -12.787 -1.693 1.00 92.19 83 GLU A O 1
ATOM 661 N N . TRP A 1 84 ? -4.777 -11.262 -2.418 1.00 92.19 84 TRP A N 1
ATOM 662 C CA . TRP A 1 84 ? -5.114 -10.253 -1.406 1.00 92.19 84 TRP A CA 1
ATOM 663 C C . TRP A 1 84 ? -6.399 -9.471 -1.691 1.00 92.19 84 TRP A C 1
ATOM 665 O O . TRP A 1 84 ? -6.906 -8.751 -0.824 1.00 92.19 84 TRP A O 1
ATOM 675 N N . THR A 1 85 ? -6.916 -9.554 -2.916 1.00 89.69 85 THR A N 1
ATOM 676 C CA . THR A 1 85 ? -8.069 -8.763 -3.358 1.00 89.69 85 THR A CA 1
ATOM 677 C C . THR A 1 85 ? -9.263 -9.639 -3.699 1.00 89.69 85 THR A C 1
ATOM 679 O O . THR A 1 85 ? -9.145 -10.715 -4.288 1.00 89.69 85 THR A O 1
ATOM 682 N N . ASN A 1 86 ? -10.451 -9.135 -3.379 1.00 87.56 86 ASN A N 1
ATOM 683 C CA . ASN A 1 86 ? -11.718 -9.774 -3.694 1.00 87.56 86 ASN A CA 1
ATOM 684 C C . ASN A 1 86 ? -12.664 -8.715 -4.284 1.00 87.56 86 ASN A C 1
ATOM 686 O O . ASN A 1 86 ? -12.869 -7.699 -3.631 1.00 87.56 86 ASN A O 1
ATOM 690 N N . PRO A 1 87 ? -13.279 -8.936 -5.460 1.00 87.62 87 PRO A N 1
ATOM 691 C CA . PRO A 1 87 ? -14.196 -7.966 -6.067 1.00 87.62 87 PRO A CA 1
ATOM 692 C C . PRO A 1 87 ? -15.325 -7.471 -5.149 1.00 87.62 87 PRO A C 1
ATOM 694 O O . PRO A 1 87 ? -15.763 -6.332 -5.285 1.00 87.62 87 PRO A O 1
ATOM 697 N N . ASP A 1 88 ? -15.757 -8.288 -4.187 1.00 90.94 88 ASP A N 1
ATOM 698 C CA . ASP A 1 88 ? -16.854 -7.974 -3.270 1.00 90.94 88 ASP A CA 1
ATOM 699 C C . ASP A 1 88 ? -16.387 -7.336 -1.951 1.00 90.94 88 ASP A C 1
ATOM 701 O O . ASP A 1 88 ? -17.213 -6.940 -1.127 1.00 90.94 88 ASP A O 1
ATOM 705 N N . LYS A 1 89 ? -15.072 -7.241 -1.703 1.00 92.56 89 LYS A N 1
ATOM 706 C CA . LYS A 1 89 ? -14.524 -6.715 -0.444 1.00 92.56 89 LYS A CA 1
ATOM 707 C C . LYS A 1 89 ? -13.448 -5.673 -0.698 1.00 92.56 89 LYS A C 1
ATOM 709 O O . LYS A 1 89 ? -12.548 -5.879 -1.498 1.00 92.56 89 LYS A O 1
ATOM 714 N N . HIS A 1 90 ? -13.515 -4.573 0.041 1.00 94.12 90 HIS A N 1
ATOM 715 C CA . HIS A 1 90 ? -12.550 -3.500 -0.129 1.00 94.12 90 HIS A CA 1
ATOM 716 C C . HIS A 1 90 ? -11.173 -3.888 0.434 1.00 94.12 90 HIS A C 1
ATOM 718 O O . HIS A 1 90 ? -11.065 -4.261 1.605 1.00 94.12 90 HIS A O 1
ATOM 724 N N . THR A 1 91 ? -10.128 -3.750 -0.382 1.00 95.00 91 THR A N 1
ATOM 725 C CA . THR A 1 91 ? -8.720 -3.893 0.027 1.00 95.00 91 THR A CA 1
ATOM 726 C C . THR A 1 91 ? -7.978 -2.580 -0.211 1.00 95.00 91 THR A C 1
ATOM 728 O O . THR A 1 91 ? -8.180 -1.936 -1.236 1.00 95.00 91 THR A O 1
ATOM 731 N N . VAL A 1 92 ? -7.078 -2.192 0.692 1.00 95.06 92 VAL A N 1
ATOM 732 C CA . VAL A 1 92 ? -6.137 -1.085 0.450 1.00 95.06 92 VAL A CA 1
ATOM 733 C C . VAL A 1 92 ? -4.760 -1.655 0.141 1.00 95.06 92 VAL A C 1
ATOM 735 O O . VAL A 1 92 ? -4.238 -2.441 0.924 1.00 95.06 92 VAL A O 1
ATOM 738 N N . LEU A 1 93 ? -4.165 -1.233 -0.971 1.00 93.94 93 LEU A N 1
ATOM 739 C CA . LEU A 1 93 ? -2.795 -1.546 -1.364 1.00 93.94 93 LEU A CA 1
ATOM 740 C C . LEU A 1 93 ? -1.944 -0.276 -1.292 1.00 93.94 93 LEU A C 1
ATOM 742 O O . LEU A 1 93 ? -2.226 0.708 -1.974 1.00 93.94 93 LEU A O 1
ATOM 746 N N . VAL A 1 94 ? -0.889 -0.291 -0.485 1.00 94.00 94 VAL A N 1
ATOM 747 C CA . VAL A 1 94 ? 0.090 0.796 -0.410 1.00 94.00 94 VAL A CA 1
ATOM 748 C C . VAL A 1 94 ? 1.370 0.376 -1.111 1.00 94.00 94 VAL A C 1
ATOM 750 O O . VAL A 1 94 ? 1.888 -0.703 -0.849 1.00 94.00 94 VAL A O 1
ATOM 753 N N . LEU A 1 95 ? 1.880 1.242 -1.982 1.00 91.50 95 LEU A N 1
ATOM 754 C CA . LEU A 1 95 ? 3.137 1.064 -2.701 1.00 91.50 95 LEU A CA 1
ATOM 755 C C . LEU A 1 95 ? 4.098 2.184 -2.272 1.00 91.50 95 LEU A C 1
ATOM 757 O O . LEU A 1 95 ? 4.018 3.299 -2.800 1.00 91.50 95 LEU A O 1
ATOM 761 N N . ASP A 1 96 ? 4.967 1.906 -1.291 1.00 90.69 96 ASP A N 1
ATOM 762 C CA . ASP A 1 96 ? 5.943 2.871 -0.760 1.00 90.69 96 ASP A CA 1
ATOM 763 C C . ASP A 1 96 ? 7.290 2.769 -1.482 1.00 90.69 96 ASP A C 1
ATOM 765 O O . ASP A 1 96 ? 7.919 1.714 -1.502 1.00 90.69 96 ASP A O 1
ATOM 769 N N . ASP A 1 97 ? 7.717 3.872 -2.100 1.00 79.19 97 ASP A N 1
ATOM 770 C CA . ASP A 1 97 ? 8.997 4.016 -2.810 1.00 79.19 97 ASP A CA 1
ATOM 771 C C . ASP A 1 97 ? 9.208 3.042 -3.991 1.00 79.19 97 ASP A C 1
ATOM 773 O O . ASP A 1 97 ? 10.321 2.766 -4.437 1.00 79.19 97 ASP A O 1
ATOM 777 N N . MET A 1 98 ? 8.113 2.541 -4.568 1.00 78.81 98 MET A N 1
ATOM 778 C CA . MET A 1 98 ? 8.148 1.589 -5.689 1.00 78.81 98 MET A CA 1
ATOM 779 C C . MET A 1 98 ? 7.939 2.235 -7.058 1.00 78.81 98 MET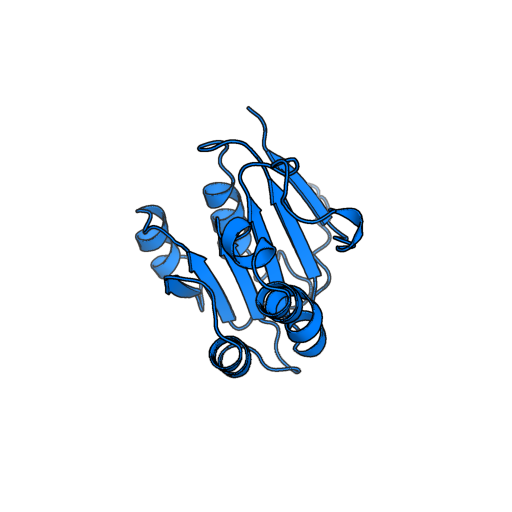 A C 1
ATOM 781 O O . MET A 1 98 ? 7.975 1.546 -8.076 1.00 78.81 98 MET A O 1
ATOM 785 N N . MET A 1 99 ? 7.769 3.557 -7.130 1.00 72.81 99 MET A N 1
ATOM 786 C CA . MET A 1 99 ? 7.454 4.246 -8.388 1.00 72.81 99 MET A CA 1
ATOM 787 C C . MET A 1 99 ? 8.520 4.020 -9.473 1.00 72.81 99 MET A C 1
ATOM 789 O O . MET A 1 99 ? 8.189 3.883 -10.648 1.00 72.81 99 MET A O 1
ATOM 793 N N . ARG A 1 100 ? 9.798 3.891 -9.086 1.00 69.00 100 ARG A N 1
ATOM 794 C CA . ARG A 1 100 ? 10.900 3.552 -10.005 1.00 69.00 100 ARG A CA 1
ATOM 795 C C . ARG A 1 100 ? 10.849 2.123 -10.547 1.00 69.00 100 ARG A C 1
ATOM 797 O O . ARG A 1 100 ? 11.443 1.860 -11.589 1.00 69.00 100 ARG A O 1
ATOM 804 N N . LEU A 1 101 ? 10.223 1.195 -9.826 1.00 69.38 101 LEU A N 1
ATOM 805 C CA . LEU A 1 101 ? 9.989 -0.175 -10.291 1.00 69.38 101 LEU A CA 1
ATOM 806 C C . LEU A 1 101 ? 8.787 -0.199 -11.238 1.00 69.38 101 LEU A C 1
ATOM 808 O O . LEU A 1 101 ? 8.857 -0.794 -12.310 1.00 69.38 101 LEU A O 1
ATOM 812 N N . ILE A 1 102 ? 7.732 0.538 -10.882 1.00 72.19 102 ILE A N 1
ATOM 813 C CA . ILE A 1 102 ? 6.498 0.662 -11.666 1.00 72.19 102 ILE A CA 1
ATOM 814 C C . ILE A 1 102 ? 6.766 1.317 -13.019 1.00 72.19 102 ILE A C 1
ATOM 816 O O . ILE A 1 102 ? 6.298 0.837 -14.045 1.00 72.19 102 ILE A O 1
ATOM 820 N N . SER A 1 103 ? 7.580 2.372 -13.052 1.00 67.88 103 SER A N 1
ATOM 821 C CA . SER A 1 103 ? 7.894 3.098 -14.286 1.00 67.88 103 SER A CA 1
ATOM 822 C C . SER A 1 103 ? 8.766 2.329 -15.273 1.00 67.88 103 SER A C 1
ATOM 824 O O . SER A 1 103 ? 8.935 2.771 -16.406 1.00 67.88 103 SER A O 1
ATOM 826 N N . LYS A 1 104 ? 9.332 1.190 -14.870 1.00 68.75 104 LYS A N 1
ATOM 827 C CA . LYS A 1 104 ? 10.171 0.352 -15.733 1.00 68.75 104 LYS A CA 1
ATOM 828 C C . LYS A 1 104 ? 9.402 -0.792 -16.389 1.00 68.75 104 LYS A C 1
ATOM 830 O O . LYS A 1 104 ? 9.991 -1.499 -17.202 1.00 68.75 104 LYS A O 1
ATOM 835 N N . SER A 1 105 ? 8.128 -0.992 -16.044 1.00 70.50 105 SER A N 1
ATOM 836 C CA . SER A 1 105 ? 7.332 -2.114 -16.540 1.00 70.50 105 SER A CA 1
ATOM 837 C C . SER A 1 105 ? 5.871 -1.724 -16.758 1.00 70.50 105 SER A C 1
ATOM 839 O O . SER A 1 105 ? 5.152 -1.395 -15.814 1.00 70.50 105 SER A O 1
ATOM 841 N N . ASP A 1 106 ? 5.404 -1.850 -18.001 1.00 70.19 106 ASP A N 1
ATOM 842 C CA . ASP A 1 106 ? 3.986 -1.689 -18.345 1.00 70.19 106 ASP A CA 1
ATOM 843 C C . ASP A 1 106 ? 3.094 -2.690 -17.589 1.00 70.19 106 ASP A C 1
ATOM 845 O O . ASP A 1 106 ? 1.935 -2.402 -17.292 1.00 70.19 106 ASP A O 1
ATOM 849 N N . GLU A 1 107 ? 3.636 -3.854 -17.223 1.00 70.19 107 GLU A N 1
ATOM 850 C CA . GLU A 1 107 ? 2.932 -4.836 -16.402 1.00 70.19 107 GLU A CA 1
ATOM 851 C C . GLU A 1 107 ? 2.724 -4.316 -14.976 1.00 70.19 107 GLU A C 1
ATOM 853 O O . GLU A 1 107 ? 1.609 -4.371 -14.467 1.00 70.19 107 GLU A O 1
ATOM 858 N N . ALA A 1 108 ? 3.750 -3.737 -14.350 1.00 69.94 108 ALA A N 1
ATOM 859 C CA . ALA A 1 108 ? 3.639 -3.149 -13.013 1.00 69.94 108 ALA A CA 1
ATOM 860 C C . ALA A 1 108 ? 2.656 -1.962 -12.987 1.00 69.94 108 ALA A C 1
ATOM 862 O O . ALA A 1 108 ? 1.867 -1.797 -12.050 1.00 69.94 108 ALA A O 1
ATOM 863 N N . LEU A 1 109 ? 2.647 -1.166 -14.058 1.00 69.94 109 LEU A N 1
ATOM 864 C CA . LEU A 1 109 ? 1.652 -0.123 -14.284 1.00 69.94 109 LEU A CA 1
ATOM 865 C C . LEU A 1 109 ? 0.231 -0.705 -14.373 1.00 69.94 109 LEU A C 1
ATOM 867 O O . LEU A 1 109 ? -0.680 -0.237 -13.691 1.00 69.94 109 LEU A O 1
ATOM 871 N N . HIS A 1 110 ? 0.034 -1.745 -15.182 1.00 72.69 110 HIS A N 1
ATOM 872 C CA . HIS A 1 110 ? -1.270 -2.384 -15.356 1.00 72.69 110 HIS A CA 1
ATOM 873 C C . HIS A 1 110 ? -1.771 -3.061 -14.070 1.00 72.69 110 HIS A C 1
ATOM 875 O O . HIS A 1 110 ? -2.954 -2.966 -13.738 1.00 72.69 110 HIS A O 1
ATOM 881 N N . LEU A 1 111 ? -0.869 -3.700 -13.321 1.00 69.62 111 LEU A N 1
ATOM 882 C CA . LEU A 1 111 ? -1.161 -4.330 -12.035 1.00 69.62 111 LEU A CA 1
ATOM 883 C C . LEU A 1 111 ? -1.619 -3.309 -10.995 1.00 69.62 111 LEU A C 1
ATOM 885 O O . LEU A 1 111 ? -2.581 -3.564 -10.278 1.00 69.62 111 LEU A O 1
ATOM 889 N N . SER A 1 112 ? -0.969 -2.146 -10.947 1.00 66.50 112 SER A N 1
ATOM 890 C CA . SER A 1 112 ? -1.290 -1.102 -9.971 1.00 66.50 112 SER A CA 1
ATOM 891 C C . SER A 1 112 ? -2.545 -0.290 -10.318 1.00 66.50 112 SER A C 1
ATOM 893 O O . SER A 1 112 ? -3.198 0.223 -9.412 1.00 66.50 112 SER A O 1
ATOM 895 N N . THR A 1 113 ? -2.924 -0.206 -11.598 1.00 68.44 113 THR A N 1
ATOM 896 C CA . THR A 1 113 ? -4.089 0.568 -12.067 1.00 68.44 113 THR A CA 1
ATOM 897 C C . THR A 1 113 ? -5.298 -0.317 -12.354 1.00 68.44 113 THR A C 1
ATOM 899 O O . THR A 1 113 ? -6.253 -0.359 -11.582 1.00 68.44 113 THR A O 1
ATOM 902 N N . ALA A 1 114 ? -5.266 -1.050 -13.464 1.00 63.75 114 ALA A N 1
ATOM 903 C CA . ALA A 1 114 ? -6.419 -1.762 -13.994 1.00 63.75 114 ALA A CA 1
ATOM 904 C C . ALA A 1 114 ? -6.869 -2.902 -13.075 1.00 63.75 114 ALA A C 1
ATOM 906 O O . ALA A 1 114 ? -8.063 -3.052 -12.812 1.00 63.75 114 ALA A O 1
ATOM 907 N N . LEU A 1 115 ? -5.926 -3.694 -12.555 1.00 66.25 115 LEU A N 1
ATOM 908 C CA . LEU A 1 115 ? -6.276 -4.846 -11.725 1.00 66.25 115 LEU A CA 1
ATOM 909 C C . LEU A 1 115 ? -6.919 -4.417 -10.395 1.00 66.25 115 LEU A C 1
ATOM 911 O O . LEU A 1 115 ? -7.855 -5.068 -9.931 1.00 66.25 115 LEU A O 1
ATOM 915 N N . SER A 1 116 ? -6.473 -3.294 -9.831 1.00 64.19 116 SER A N 1
ATOM 916 C CA . SER A 1 116 ? -6.975 -2.751 -8.567 1.00 64.19 116 SER A CA 1
ATOM 917 C C . SER A 1 116 ? -8.414 -2.234 -8.686 1.00 64.19 116 SER A C 1
ATOM 919 O O . SER A 1 116 ? -9.271 -2.572 -7.866 1.00 64.19 116 SER A O 1
ATOM 921 N N . HIS A 1 117 ? -8.725 -1.496 -9.760 1.00 68.81 117 HIS A N 1
ATOM 922 C CA . HIS A 1 117 ? -10.072 -0.959 -9.988 1.00 68.81 117 HIS A CA 1
ATOM 923 C C . HIS A 1 117 ? -11.124 -2.057 -10.196 1.00 68.81 117 HIS A C 1
ATOM 925 O O . HIS A 1 117 ? -12.240 -1.942 -9.692 1.00 68.81 117 HIS A O 1
ATOM 931 N N . HIS A 1 118 ? -10.774 -3.150 -10.879 1.00 71.62 118 HIS A N 1
ATOM 932 C CA . HIS A 1 118 ? -11.693 -4.272 -11.109 1.00 71.62 118 HIS A CA 1
ATOM 933 C C . HIS A 1 118 ? -11.939 -5.148 -9.875 1.00 71.62 118 HIS A C 1
ATOM 935 O O . HIS A 1 118 ? -12.811 -6.016 -9.910 1.00 71.62 118 HIS A O 1
ATOM 941 N N . ARG A 1 119 ? -11.174 -4.957 -8.796 1.00 81.12 119 ARG A N 1
ATOM 942 C CA . ARG A 1 119 ? -11.201 -5.832 -7.619 1.00 81.12 119 ARG A CA 1
ATOM 943 C C . ARG A 1 119 ? -11.518 -5.112 -6.316 1.00 81.12 119 ARG A C 1
ATOM 945 O O . ARG A 1 119 ? -11.138 -5.596 -5.256 1.00 81.12 119 ARG A O 1
ATOM 952 N N . ASN A 1 120 ? -12.198 -3.967 -6.404 1.00 87.62 120 ASN A N 1
ATOM 953 C CA . ASN A 1 120 ? -12.535 -3.142 -5.247 1.00 87.62 120 ASN A CA 1
ATOM 954 C C . ASN A 1 120 ? -11.294 -2.850 -4.382 1.00 87.62 120 ASN A C 1
ATOM 956 O O . ASN A 1 120 ? -11.318 -2.972 -3.161 1.00 87.62 120 ASN A O 1
ATOM 960 N N . CYS A 1 121 ? -10.172 -2.518 -5.026 1.00 90.62 121 CYS A N 1
ATOM 961 C CA . CYS A 1 121 ? -8.919 -2.236 -4.347 1.00 90.62 121 CYS A CA 1
ATOM 962 C C . CYS A 1 121 ? -8.556 -0.756 -4.485 1.00 90.62 121 CYS A C 1
ATOM 964 O O . CYS A 1 121 ? -8.386 -0.251 -5.596 1.00 90.62 121 CYS A O 1
ATOM 966 N N . SER A 1 122 ? -8.442 -0.067 -3.349 1.00 91.69 122 SER A N 1
ATOM 967 C CA . SER A 1 122 ? -7.890 1.283 -3.298 1.00 91.69 122 SER A CA 1
ATOM 968 C C . SER A 1 122 ? -6.369 1.233 -3.283 1.00 91.69 122 SER A C 1
ATOM 970 O O . SER A 1 122 ? -5.790 0.417 -2.567 1.00 91.69 122 SER A O 1
ATOM 972 N N . VAL A 1 123 ? -5.714 2.125 -4.025 1.00 90.25 123 VAL A N 1
ATOM 973 C CA . VAL A 1 123 ? -4.251 2.135 -4.160 1.00 90.25 123 VAL A CA 1
ATOM 974 C C . VAL A 1 123 ? -3.664 3.462 -3.691 1.00 90.25 123 VAL A C 1
ATOM 976 O O . VAL A 1 123 ? -4.092 4.533 -4.122 1.00 90.25 123 VAL A O 1
ATOM 979 N N . ILE A 1 124 ? -2.656 3.388 -2.822 1.00 91.12 124 ILE A N 1
ATOM 980 C CA . ILE A 1 124 ? -1.917 4.542 -2.304 1.00 91.12 124 ILE A CA 1
ATOM 981 C C . ILE A 1 124 ? -0.475 4.462 -2.798 1.00 91.12 124 ILE A C 1
ATOM 983 O O . ILE A 1 124 ? 0.278 3.580 -2.390 1.00 91.12 124 ILE A O 1
ATOM 987 N N . PHE A 1 125 ? -0.075 5.411 -3.639 1.00 88.56 125 PHE A N 1
ATOM 988 C CA . PHE A 1 125 ? 1.313 5.542 -4.081 1.00 88.56 125 PHE A CA 1
ATOM 989 C C . PHE A 1 125 ? 2.056 6.538 -3.196 1.00 88.56 125 PHE A C 1
ATOM 991 O O . PHE A 1 125 ? 1.597 7.671 -3.033 1.00 88.56 125 PHE A O 1
ATOM 998 N N . ILE A 1 126 ? 3.223 6.158 -2.677 1.00 89.50 126 ILE A N 1
ATOM 999 C CA . ILE A 1 126 ? 4.130 7.078 -1.984 1.00 89.50 126 ILE A CA 1
ATOM 1000 C C . ILE A 1 126 ? 5.392 7.249 -2.834 1.00 89.50 126 ILE A C 1
ATOM 1002 O O . ILE A 1 126 ? 6.038 6.276 -3.215 1.00 89.50 126 ILE A O 1
ATOM 1006 N N . THR A 1 127 ? 5.741 8.496 -3.154 1.00 85.12 127 THR A N 1
ATOM 1007 C CA . THR A 1 127 ? 6.912 8.823 -3.985 1.00 85.12 127 THR A CA 1
ATOM 1008 C C . THR A 1 127 ? 7.678 10.029 -3.440 1.00 85.12 127 THR A C 1
ATOM 1010 O O . THR A 1 127 ? 7.129 10.869 -2.723 1.00 85.12 127 THR A O 1
ATOM 1013 N N . GLN A 1 128 ? 8.972 10.125 -3.753 1.00 75.75 128 GLN A N 1
ATOM 1014 C CA . GLN A 1 128 ? 9.795 11.269 -3.351 1.00 75.75 128 GLN A CA 1
ATOM 1015 C C . GLN A 1 128 ? 9.667 12.457 -4.309 1.00 75.75 128 GLN A C 1
ATOM 1017 O O . GLN A 1 128 ? 9.768 13.615 -3.898 1.00 75.75 128 GLN A O 1
ATOM 1022 N N . ASN A 1 129 ? 9.467 12.182 -5.597 1.00 69.81 129 ASN A N 1
ATOM 1023 C CA . ASN A 1 129 ? 9.501 13.199 -6.633 1.00 69.81 129 ASN A CA 1
ATOM 1024 C C . ASN A 1 129 ? 8.559 12.835 -7.783 1.00 69.81 129 ASN A C 1
ATOM 1026 O O . ASN A 1 129 ? 8.632 11.751 -8.357 1.00 69.81 129 ASN A O 1
ATOM 1030 N N . LEU A 1 130 ? 7.705 13.788 -8.135 1.00 58.94 130 LEU A N 1
ATOM 1031 C CA . LEU A 1 130 ? 6.763 13.703 -9.250 1.00 58.94 130 LEU A CA 1
ATOM 1032 C C . LEU A 1 130 ? 7.435 13.924 -10.606 1.00 58.94 130 LEU A C 1
ATOM 1034 O O . LEU A 1 130 ? 6.941 13.459 -11.625 1.00 58.94 130 LEU A O 1
ATOM 1038 N N . PHE A 1 131 ? 8.572 14.621 -10.620 1.00 54.72 131 PHE A N 1
ATOM 1039 C CA . PHE A 1 131 ? 9.245 15.096 -11.827 1.00 54.72 131 PHE A CA 1
ATOM 1040 C C . PHE A 1 131 ? 10.610 14.437 -12.040 1.00 54.72 131 PHE A C 1
ATOM 1042 O O . PHE A 1 131 ? 11.519 15.056 -12.602 1.00 54.72 131 PHE A O 1
ATOM 1049 N N . GLU A 1 132 ? 10.802 13.193 -11.588 1.00 51.12 132 GLU A N 1
ATOM 1050 C CA . GLU A 1 132 ? 11.997 12.443 -11.978 1.00 51.12 132 GLU A CA 1
ATOM 1051 C C . GLU A 1 132 ? 12.033 12.317 -13.505 1.00 51.12 132 GLU A C 1
ATOM 1053 O O . GLU A 1 132 ? 11.237 11.593 -14.102 1.00 51.12 132 GLU A O 1
ATOM 1058 N N . LYS A 1 133 ? 12.958 13.056 -14.137 1.00 44.22 133 LYS A N 1
ATOM 1059 C CA . LYS A 1 133 ? 13.234 12.998 -15.576 1.00 44.22 133 LYS A CA 1
ATOM 1060 C C . LYS A 1 133 ? 13.403 11.526 -15.971 1.00 44.22 133 LYS A C 1
ATOM 1062 O O . LYS A 1 133 ? 14.364 10.900 -15.534 1.00 44.22 133 LYS A O 1
ATOM 1067 N N . ASN A 1 134 ? 12.470 11.024 -16.787 1.00 43.12 134 ASN A N 1
ATOM 1068 C CA . ASN A 1 134 ? 12.309 9.645 -17.293 1.00 43.12 134 ASN A CA 1
ATOM 1069 C C . ASN A 1 134 ? 11.305 8.732 -16.565 1.00 43.12 134 ASN A C 1
ATOM 1071 O O . ASN A 1 134 ? 11.184 7.569 -16.940 1.00 43.12 134 ASN A O 1
ATOM 1075 N N . THR A 1 135 ? 10.535 9.232 -15.602 1.00 44.53 135 THR A N 1
ATOM 1076 C CA . THR A 1 135 ? 9.379 8.500 -15.060 1.00 44.53 135 THR A CA 1
ATOM 1077 C C . THR A 1 135 ? 8.131 8.971 -15.801 1.00 44.53 135 THR A C 1
ATOM 1079 O O . THR A 1 135 ? 7.949 10.167 -16.002 1.00 44.53 135 THR A O 1
ATOM 1082 N N . PHE A 1 136 ? 7.339 8.017 -16.285 1.00 43.91 136 PHE A N 1
ATOM 1083 C CA . PHE A 1 136 ? 6.106 8.181 -17.055 1.00 43.91 136 PHE A CA 1
ATOM 1084 C C . PHE A 1 136 ? 5.319 9.470 -16.770 1.00 43.91 136 PHE A C 1
ATOM 1086 O O . PHE A 1 136 ? 5.127 9.862 -15.621 1.00 43.91 136 PHE A O 1
ATOM 1093 N N . GLN A 1 137 ? 4.820 10.075 -17.852 1.00 44.00 137 GLN A N 1
ATOM 1094 C CA . GLN A 1 137 ? 3.896 11.203 -17.825 1.00 44.00 137 GLN A CA 1
ATOM 1095 C C . GLN A 1 137 ? 2.757 10.919 -16.842 1.00 44.00 137 GLN A C 1
ATOM 1097 O O . GLN A 1 137 ? 1.974 9.988 -17.039 1.00 44.00 137 GLN A O 1
ATOM 1102 N N . ILE A 1 138 ? 2.672 11.752 -15.804 1.00 47.12 138 ILE A N 1
ATOM 1103 C CA . ILE A 1 138 ? 1.544 11.828 -14.867 1.00 47.12 138 ILE A CA 1
ATOM 1104 C C . ILE A 1 138 ? 0.211 11.914 -15.641 1.00 47.12 138 ILE A C 1
ATOM 1106 O O . ILE A 1 138 ? -0.804 11.430 -15.158 1.00 47.12 138 ILE A O 1
ATOM 1110 N N . ASP A 1 139 ? 0.243 12.391 -16.890 1.00 45.72 139 ASP A N 1
ATOM 1111 C CA . ASP A 1 139 ? -0.873 12.448 -17.842 1.00 45.72 139 ASP A CA 1
ATOM 1112 C C . ASP A 1 139 ? -1.581 11.103 -18.109 1.00 45.72 139 ASP A C 1
ATOM 1114 O O . ASP A 1 139 ? -2.717 11.107 -18.576 1.00 45.72 139 ASP A O 1
ATOM 1118 N N . LYS A 1 140 ? -0.954 9.945 -17.837 1.00 42.78 140 LYS A N 1
ATOM 1119 C CA . LYS A 1 140 ? -1.604 8.625 -18.004 1.00 42.78 140 LYS A CA 1
ATOM 1120 C C . LYS A 1 140 ? -2.380 8.142 -16.780 1.00 42.78 140 LYS A C 1
ATOM 1122 O O . LYS A 1 140 ? -3.114 7.162 -16.889 1.00 42.78 140 LYS A O 1
ATOM 1127 N N . PHE A 1 141 ? -2.207 8.784 -15.632 1.00 50.72 141 PHE A N 1
ATOM 1128 C CA . PHE A 1 141 ? -2.903 8.420 -14.411 1.00 50.72 141 PHE A CA 1
ATOM 1129 C C . PHE A 1 141 ? -3.825 9.562 -13.991 1.00 50.72 141 PHE A C 1
ATOM 1131 O O . PHE A 1 141 ? -3.386 10.561 -13.423 1.00 50.72 141 PHE A O 1
ATOM 1138 N N . GLU A 1 142 ? -5.125 9.404 -14.222 1.00 50.72 142 GLU A N 1
ATOM 1139 C CA . GLU A 1 142 ? -6.118 10.258 -13.576 1.00 50.72 142 GLU A CA 1
ATOM 1140 C C . GLU A 1 142 ? -6.211 9.863 -12.097 1.00 50.72 142 GLU A C 1
ATOM 1142 O O . GLU A 1 142 ? -6.940 8.947 -11.721 1.00 50.72 142 GLU A O 1
ATOM 1147 N N . TYR A 1 143 ? -5.421 10.520 -11.244 1.00 58.34 143 TYR A N 1
ATOM 1148 C CA . TYR A 1 143 ? -5.521 10.365 -9.796 1.00 58.34 143 TYR A CA 1
ATOM 1149 C C . TYR A 1 143 ? -6.568 11.344 -9.252 1.00 58.34 143 TYR A C 1
ATOM 1151 O O . TYR A 1 143 ? -6.287 12.542 -9.178 1.00 58.34 143 TYR A O 1
ATOM 1159 N N . PRO A 1 144 ? -7.759 10.878 -8.835 1.00 52.22 144 PRO A N 1
ATOM 1160 C CA . PRO A 1 144 ? -8.802 11.762 -8.313 1.00 52.22 144 PRO A CA 1
ATOM 1161 C C . PRO A 1 144 ? -8.385 12.498 -7.031 1.00 52.22 144 PRO A C 1
ATOM 1163 O O . PRO A 1 144 ? -8.968 13.534 -6.714 1.00 52.22 144 PRO A O 1
ATOM 1166 N N . TYR A 1 145 ? -7.366 12.008 -6.312 1.00 57.41 145 TYR A N 1
ATOM 1167 C CA . TYR A 1 145 ? -6.793 12.707 -5.164 1.00 57.41 145 TYR A CA 1
ATOM 1168 C C . TYR A 1 145 ? -5.263 12.745 -5.247 1.00 57.41 145 TYR A C 1
ATOM 1170 O O . TYR A 1 145 ? -4.596 11.740 -5.502 1.00 57.41 145 TYR A O 1
ATOM 1178 N N . PHE A 1 146 ? -4.703 13.930 -5.023 1.00 60.84 146 PHE A N 1
ATOM 1179 C CA . PHE A 1 146 ? -3.277 14.201 -5.149 1.00 60.84 146 PHE A CA 1
ATOM 1180 C C . PHE A 1 146 ? -2.814 15.098 -4.004 1.00 60.84 146 PHE A C 1
ATOM 1182 O O . PHE A 1 146 ? -3.390 16.163 -3.782 1.00 60.84 146 PHE A O 1
ATOM 1189 N N . CYS A 1 147 ? -1.786 14.673 -3.267 1.00 64.81 147 CYS A N 1
ATOM 1190 C CA . CYS A 1 147 ? -1.269 15.417 -2.121 1.00 64.81 147 CYS A CA 1
ATOM 1191 C C . CYS A 1 147 ? 0.256 15.567 -2.190 1.00 64.81 147 CYS A C 1
ATOM 1193 O O . CYS A 1 147 ? 0.9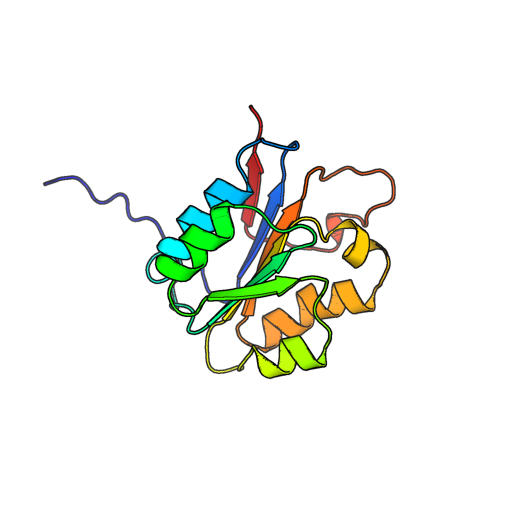91 14.584 -2.306 1.00 64.81 147 CYS A O 1
ATOM 1195 N N . THR A 1 148 ? 0.739 16.806 -2.075 1.00 63.09 148 THR A N 1
ATOM 1196 C CA . THR A 1 148 ? 2.169 17.130 -1.998 1.00 63.09 148 THR A CA 1
ATOM 1197 C C . THR A 1 148 ? 2.565 17.507 -0.571 1.00 63.09 148 THR A C 1
ATOM 1199 O O . THR A 1 148 ? 1.996 18.431 0.004 1.00 63.09 148 THR A O 1
ATOM 1202 N N . TYR A 1 149 ? 3.574 16.833 -0.025 1.00 53.88 149 TYR A N 1
ATOM 1203 C CA . TYR A 1 149 ? 4.189 17.094 1.275 1.00 53.88 149 TYR A CA 1
ATOM 1204 C C . TYR A 1 149 ? 5.524 17.834 1.097 1.00 53.88 149 TYR A C 1
ATOM 1206 O O . TYR A 1 149 ? 6.528 17.231 0.710 1.00 53.88 149 TYR A O 1
ATOM 1214 N N . GLY A 1 150 ? 5.538 19.132 1.400 1.00 50.44 150 GLY A N 1
ATOM 1215 C CA . GLY A 1 150 ? 6.749 19.945 1.548 1.00 50.44 150 GLY A CA 1
ATOM 1216 C C . GLY A 1 150 ? 6.942 20.351 3.009 1.00 50.44 150 GLY A C 1
ATOM 1217 O O . GLY A 1 150 ? 5.954 20.499 3.729 1.00 50.44 150 GLY A O 1
ATOM 1218 N N . GLN A 1 151 ? 8.196 20.483 3.445 1.00 40.47 151 GLN A N 1
ATOM 1219 C CA . GLN A 1 151 ? 8.520 21.279 4.633 1.00 40.47 151 GLN A CA 1
ATOM 1220 C C . GLN A 1 151 ? 8.631 22.748 4.240 1.00 40.47 151 GLN A C 1
ATOM 1222 O O . GLN A 1 151 ? 9.143 23.002 3.125 1.00 40.47 151 GLN A O 1
#

Foldseek 3Di:
DDDDPPQPAAEWQAEEEEEAAPPLCRVVVVLVCQLVQCPNHPARAPAEEEEDQDDDPVVVVSVVRGPRYDYHYDQDDLVRLVVQFAQ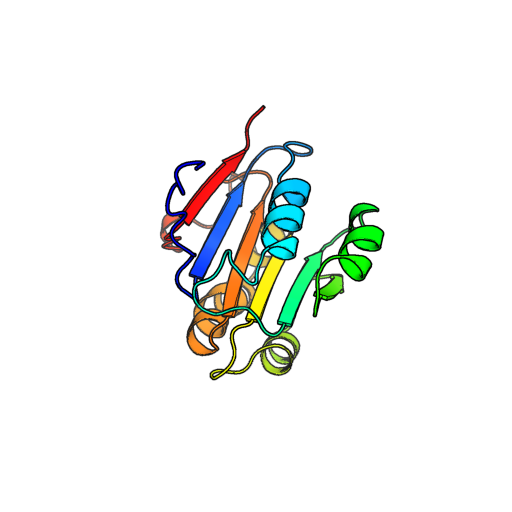VGAYEYEDAACQVVCQVDPRSVCSQPVVQRNGRYHYYYYYHDPCPPSRDDPVVDPRVYYHYRYD

Radius of gyration: 15.07 Å; chains: 1; bounding box: 34×35×40 Å

Secondary structure (DSSP, 8-state):
-------PPB-SS-EEEEE--TTSSHHHHHHHHHHTHHHHBSS--SEEEEEESS--THHHHHHHHSTTEEEEESPPPHHHHHHH-BTTB-EEEEEES-HHHHTT-HHHHHHHHHHHHTTTEEEEEEES-TT-TTS--GGG---SEEEE---

Organism: Mytilus galloprovincialis (NCBI:txid29158)

Sequence (151 aa):
MTTSHDILPFQSPCTFMISGATQSGKTTFVMKLLRQASVMFNTPPVQIVYCYTEFQPIFDQAEQTIPNLLLYEGFPTRSDIIEWTNPDK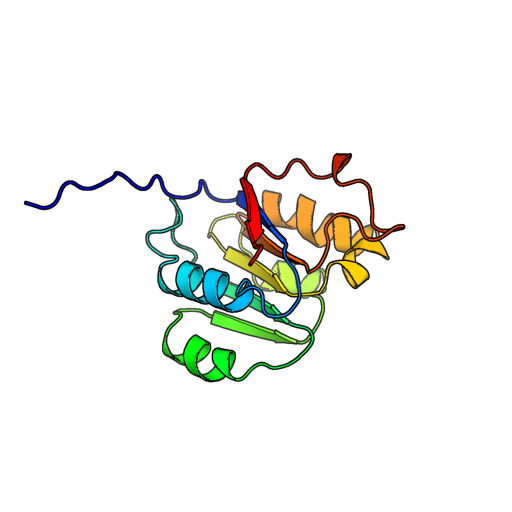HTVLVLDDMMRLISKSDEALHLSTALSHHRNCSVIFITQNLFEKNTFQIDKFEYPYFCTYGQ

InterPro domains:
  IPR027417 P-loop containing nucleoside triphosphate hydrolase [G3DSA:3.40.50.300] (3-140)
  IPR027417 P-loop containing nucleoside triphosphate hydrolase [SSF52540] (10-130)

pLDDT: mean 79.84, std 17.14, range [35.06, 97.5]